Protein AF-A0A519KSA3-F1 (afdb_monomer)

pLDDT: mean 71.69, std 16.78, range [47.62, 96.5]

Structure (mmCIF, N/CA/C/O backbone):
data_AF-A0A519KSA3-F1
#
_entry.id   AF-A0A519KSA3-F1
#
loop_
_atom_site.group_PDB
_atom_site.id
_atom_site.type_symbol
_atom_site.label_atom_id
_atom_site.label_alt_id
_atom_site.label_comp_id
_atom_site.label_asym_id
_atom_site.label_entity_id
_atom_site.label_seq_id
_atom_site.pdbx_PDB_ins_code
_atom_site.Cartn_x
_atom_site.Cartn_y
_atom_site.Cartn_z
_atom_site.occupancy
_atom_site.B_iso_or_equiv
_atom_site.auth_seq_id
_atom_site.auth_comp_id
_atom_site.auth_asym_id
_atom_site.auth_atom_id
_atom_site.pdbx_PDB_model_num
ATOM 1 N N . PRO A 1 1 ? -57.564 -18.007 -56.667 1.00 47.62 1 PRO A N 1
ATOM 2 C CA . PRO A 1 1 ? -56.120 -18.111 -56.367 1.00 47.62 1 PRO A CA 1
ATOM 3 C C . PRO A 1 1 ? -55.705 -16.952 -55.454 1.00 47.62 1 PRO A C 1
ATOM 5 O O . PRO A 1 1 ? -55.295 -15.899 -55.922 1.00 47.62 1 PRO A O 1
ATOM 8 N N . GLU A 1 2 ? -55.881 -17.164 -54.154 1.00 47.91 2 GLU A N 1
ATOM 9 C CA . GLU A 1 2 ? -55.285 -16.372 -53.075 1.00 47.91 2 GLU A CA 1
ATOM 10 C C . GLU A 1 2 ? -54.470 -17.361 -52.228 1.00 47.91 2 GLU A C 1
ATOM 12 O O . GLU A 1 2 ? -54.982 -18.448 -51.935 1.00 47.91 2 GLU A O 1
ATOM 17 N N . PRO A 1 3 ? -53.195 -17.073 -51.922 1.00 53.62 3 PRO A N 1
ATOM 18 C CA . PRO A 1 3 ? -52.341 -17.996 -51.190 1.00 53.62 3 PRO A CA 1
ATOM 19 C C . PRO A 1 3 ? -52.666 -17.978 -49.689 1.00 53.62 3 PRO A C 1
ATOM 21 O O . PRO A 1 3 ? -52.901 -16.926 -49.098 1.00 53.62 3 PRO A O 1
ATOM 24 N N . ALA A 1 4 ? -52.678 -19.170 -49.090 1.00 57.16 4 ALA A N 1
ATOM 25 C CA . ALA A 1 4 ? -52.888 -19.409 -47.665 1.00 57.16 4 ALA A CA 1
ATOM 26 C C . ALA A 1 4 ? -51.813 -18.724 -46.790 1.00 57.16 4 ALA A C 1
ATOM 28 O O 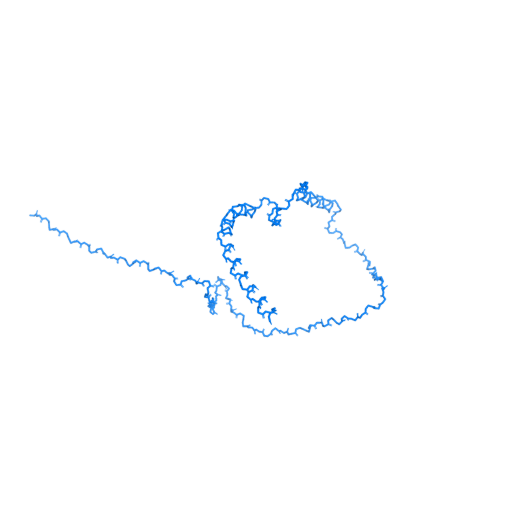. ALA A 1 4 ? -50.672 -18.580 -47.239 1.00 57.16 4 ALA A O 1
ATOM 29 N N . PRO A 1 5 ? -52.131 -18.342 -45.538 1.00 57.38 5 PRO A N 1
ATOM 30 C CA . PRO A 1 5 ? -51.140 -17.798 -44.618 1.00 57.38 5 PRO A CA 1
ATOM 31 C C . PRO A 1 5 ? -50.123 -18.883 -44.230 1.00 57.38 5 PRO A C 1
ATOM 33 O O . PRO A 1 5 ? -50.490 -20.012 -43.901 1.00 57.38 5 PRO A O 1
ATOM 36 N N . ALA A 1 6 ? -48.841 -18.528 -44.309 1.00 58.75 6 ALA A N 1
ATOM 37 C CA . ALA A 1 6 ? -47.710 -19.381 -43.962 1.00 58.75 6 ALA A CA 1
ATOM 38 C C . ALA A 1 6 ? -47.737 -19.791 -42.473 1.00 58.75 6 ALA A C 1
ATOM 40 O O . ALA A 1 6 ? -48.205 -19.011 -41.638 1.00 58.75 6 ALA A O 1
ATOM 41 N N . PRO A 1 7 ? -47.223 -20.983 -42.116 1.00 55.22 7 PRO A N 1
ATOM 42 C CA . PRO A 1 7 ? -47.104 -21.382 -40.726 1.00 55.22 7 PRO A CA 1
ATOM 43 C C . PRO A 1 7 ? -46.037 -20.515 -40.053 1.00 55.22 7 PRO A C 1
ATOM 45 O O . PRO A 1 7 ? -44.935 -20.341 -40.569 1.00 55.22 7 PRO A O 1
ATOM 48 N N . ILE A 1 8 ? -46.390 -19.966 -38.895 1.00 51.59 8 ILE A N 1
ATOM 49 C CA . ILE A 1 8 ? -45.458 -19.406 -37.916 1.00 51.59 8 ILE A CA 1
ATOM 50 C C . ILE A 1 8 ? -44.401 -20.474 -37.632 1.00 51.59 8 ILE A C 1
ATOM 52 O O . ILE A 1 8 ? -44.711 -21.537 -37.093 1.00 51.59 8 ILE A O 1
ATOM 56 N N . VAL A 1 9 ? -43.172 -20.202 -38.062 1.00 52.03 9 VAL A N 1
ATOM 57 C CA . VAL A 1 9 ? -41.990 -20.971 -37.688 1.00 52.03 9 VAL A CA 1
ATOM 58 C C . VAL A 1 9 ? -41.904 -20.881 -36.170 1.00 52.03 9 VAL A C 1
ATOM 60 O O . VAL A 1 9 ? -41.797 -19.787 -35.622 1.00 52.03 9 VAL A O 1
ATOM 63 N N . ALA A 1 10 ? -42.050 -22.019 -35.494 1.00 52.84 10 ALA A N 1
ATOM 64 C CA . ALA A 1 10 ? -41.703 -22.127 -34.091 1.00 52.84 10 ALA A CA 1
ATOM 65 C C . ALA A 1 10 ? -40.212 -21.803 -33.993 1.00 52.84 10 ALA A C 1
ATOM 67 O O . ALA A 1 10 ? -39.380 -22.555 -34.497 1.00 52.84 10 ALA A O 1
ATOM 68 N N . GLU A 1 11 ? -39.903 -20.636 -33.439 1.00 53.50 11 GLU A N 1
ATOM 69 C CA . GLU A 1 11 ? -38.548 -20.253 -33.088 1.00 53.50 11 GLU A CA 1
ATOM 70 C C . GLU A 1 11 ? -38.096 -21.218 -31.994 1.00 53.50 11 GLU A C 1
ATOM 72 O O . GLU A 1 11 ? -38.560 -21.177 -30.854 1.00 53.50 11 GLU A O 1
ATOM 77 N N . GLU A 1 12 ? -37.296 -22.192 -32.412 1.00 50.66 12 GLU A N 1
ATOM 78 C CA . GLU A 1 12 ? -36.599 -23.128 -31.552 1.00 50.66 12 GLU A CA 1
ATOM 79 C C . GLU A 1 12 ? -35.700 -22.293 -30.637 1.00 50.66 12 GLU A C 1
ATOM 81 O O . GLU A 1 12 ? -34.686 -21.746 -31.068 1.00 50.66 12 GLU A O 1
ATOM 86 N N . VAL A 1 13 ? -36.143 -22.108 -29.391 1.00 52.41 13 VAL A N 1
ATOM 87 C CA . VAL A 1 13 ? -35.356 -21.487 -28.327 1.00 52.41 13 VAL A CA 1
ATOM 88 C C . VAL A 1 13 ? -34.087 -22.320 -28.186 1.00 52.41 13 VAL A C 1
ATOM 90 O O . VAL A 1 13 ? -34.118 -23.428 -27.651 1.00 52.41 13 VAL A O 1
ATOM 93 N N . ALA A 1 14 ? -32.984 -21.805 -28.724 1.00 57.16 14 ALA A N 1
ATOM 94 C CA . ALA A 1 14 ? -31.658 -22.317 -28.435 1.00 57.16 14 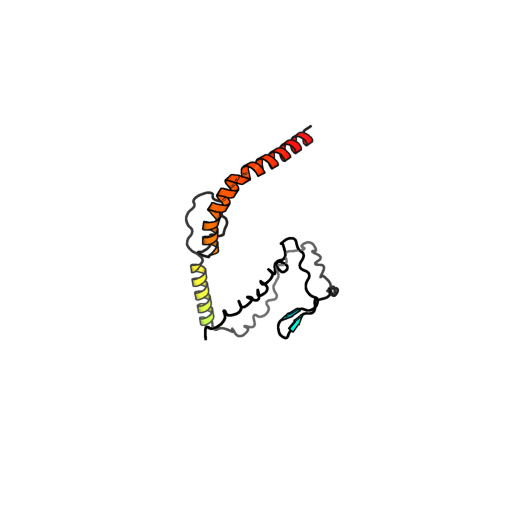ALA A CA 1
ATOM 95 C C . ALA A 1 14 ? -31.474 -22.308 -26.906 1.00 57.16 14 ALA A C 1
ATOM 97 O O . ALA A 1 14 ? -31.821 -21.300 -26.282 1.00 57.16 14 ALA A O 1
ATOM 98 N N . PRO A 1 15 ? -30.977 -23.392 -26.283 1.00 59.03 15 PRO A N 1
ATOM 99 C CA . PRO A 1 15 ? -30.694 -23.364 -24.858 1.00 59.03 15 PRO A CA 1
ATOM 100 C C . PRO A 1 15 ? -29.643 -22.281 -24.591 1.00 59.03 15 PRO A C 1
ATOM 102 O O . PRO A 1 15 ? -28.563 -22.277 -25.185 1.00 59.03 15 PRO A O 1
ATOM 105 N N . GLU A 1 16 ? -30.014 -21.335 -23.735 1.00 58.44 16 GLU A N 1
ATOM 106 C CA . GLU A 1 16 ? -29.134 -20.334 -23.140 1.00 58.44 16 GLU A CA 1
ATOM 107 C C . GLU A 1 16 ? -27.935 -21.059 -22.501 1.00 58.44 16 GLU A C 1
ATOM 109 O O . GLU A 1 16 ? -28.141 -22.090 -21.853 1.00 58.44 16 GLU A O 1
ATOM 114 N N . PRO A 1 17 ? -26.680 -20.622 -22.721 1.00 60.03 17 PRO A N 1
ATOM 115 C CA . PRO A 1 17 ? -25.549 -21.249 -22.055 1.00 60.03 17 PRO A CA 1
ATOM 116 C C . PRO A 1 17 ? -25.683 -21.013 -20.547 1.00 60.03 17 PRO A C 1
ATOM 118 O O . PRO A 1 17 ? -25.654 -19.870 -20.094 1.00 60.03 17 PRO A O 1
ATOM 121 N N . GLU A 1 18 ? -25.855 -22.097 -19.790 1.00 59.47 18 GLU A N 1
ATOM 122 C CA . GLU A 1 18 ? -25.813 -22.098 -18.325 1.00 59.47 18 GLU A CA 1
ATOM 123 C C . GLU A 1 18 ? -24.538 -21.373 -17.846 1.00 59.47 18 GLU A C 1
ATOM 125 O O . GLU A 1 18 ? -23.457 -21.606 -18.406 1.00 59.47 18 GLU A O 1
ATOM 130 N N . PRO A 1 19 ? -24.625 -20.483 -16.843 1.00 59.12 19 PRO A N 1
ATOM 131 C CA . PRO A 1 19 ? -23.444 -19.844 -16.289 1.00 59.12 19 PRO A CA 1
ATOM 132 C C . PRO A 1 19 ? -22.601 -20.903 -15.567 1.00 59.12 19 PRO A C 1
ATOM 134 O O . PRO A 1 19 ? -23.035 -21.513 -14.595 1.00 59.12 19 PRO A O 1
ATOM 137 N N . VAL A 1 20 ? -21.382 -21.127 -16.054 1.00 57.50 20 VAL A N 1
ATOM 138 C CA . VAL A 1 20 ? -20.347 -21.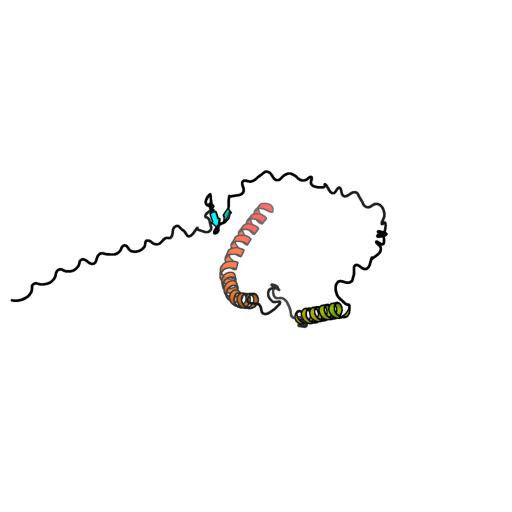923 -15.381 1.00 57.50 20 VAL A CA 1
ATOM 139 C C . VAL A 1 20 ? -19.824 -21.155 -14.158 1.00 57.50 20 VAL A C 1
ATOM 141 O O . VAL A 1 20 ? -18.754 -20.557 -14.204 1.00 57.50 20 VAL A O 1
ATOM 144 N N . GLU A 1 21 ? -20.609 -21.094 -13.079 1.00 59.28 21 GLU A N 1
ATOM 145 C CA . GLU A 1 21 ? -20.180 -20.486 -11.804 1.00 59.28 21 GLU A CA 1
ATOM 146 C C . GLU A 1 21 ? -19.400 -21.470 -10.912 1.00 59.28 21 GLU A C 1
ATOM 148 O O . GLU A 1 21 ? -18.722 -21.039 -9.984 1.00 59.28 21 GLU A O 1
ATOM 153 N N . ASP A 1 22 ? -19.419 -22.771 -11.226 1.00 61.91 22 ASP A N 1
ATOM 154 C CA . ASP A 1 22 ? -18.779 -23.818 -10.412 1.00 61.91 22 ASP A CA 1
ATOM 155 C C . ASP A 1 22 ? -17.235 -23.848 -10.506 1.00 61.91 22 ASP A C 1
ATOM 157 O O . ASP A 1 22 ? -16.584 -24.478 -9.675 1.00 61.91 22 ASP A O 1
ATOM 161 N N . ASP A 1 23 ? -16.628 -23.165 -11.486 1.00 66.00 23 ASP A N 1
ATOM 162 C CA . ASP A 1 23 ? -15.165 -23.155 -11.698 1.00 66.00 23 ASP A CA 1
ATOM 163 C C . ASP A 1 23 ? -14.430 -22.036 -10.930 1.00 66.00 23 ASP A C 1
ATOM 165 O O . ASP A 1 23 ? -13.198 -21.949 -10.963 1.00 66.00 23 ASP A O 1
ATOM 169 N N . VAL A 1 24 ? -15.155 -21.151 -10.239 1.00 81.06 24 VAL A N 1
ATOM 170 C CA . VAL A 1 24 ? -14.551 -20.073 -9.444 1.00 81.06 24 VAL A CA 1
ATOM 171 C C . VAL A 1 24 ? -14.535 -20.489 -7.981 1.00 81.06 24 VAL A C 1
ATOM 173 O O . VAL A 1 24 ? -15.525 -20.339 -7.273 1.00 81.06 24 VAL A O 1
ATOM 176 N N . LEU A 1 25 ? -13.386 -20.983 -7.520 1.00 78.88 25 LEU A N 1
ATOM 177 C CA . LEU A 1 25 ? -13.192 -21.310 -6.108 1.00 78.88 25 LEU A CA 1
ATOM 178 C C . LEU A 1 25 ? -13.356 -20.061 -5.235 1.00 78.88 25 LEU A C 1
ATOM 180 O O . LEU A 1 25 ? -12.709 -19.033 -5.476 1.00 78.88 25 LEU A O 1
ATOM 184 N N . GLU A 1 26 ? -14.180 -20.158 -4.189 1.00 83.25 26 GLU A N 1
ATOM 185 C CA . GLU A 1 26 ? -14.206 -19.136 -3.151 1.00 83.25 26 GLU A CA 1
ATOM 186 C C . GLU A 1 26 ? -12.873 -19.175 -2.388 1.00 83.25 26 GLU A C 1
ATOM 188 O O . GLU A 1 26 ? -12.239 -20.217 -2.247 1.00 83.25 26 GLU A O 1
ATOM 193 N N . LEU A 1 27 ? -12.411 -18.037 -1.859 1.00 81.94 27 LEU A N 1
ATOM 194 C CA . LEU A 1 27 ? -11.092 -17.934 -1.207 1.00 81.94 27 LEU A CA 1
ATOM 195 C C . LEU A 1 27 ? -10.918 -18.879 0.007 1.00 81.94 27 LEU A C 1
ATOM 197 O O . LEU A 1 27 ? -9.802 -19.075 0.487 1.00 81.94 27 LEU A O 1
ATOM 201 N N . THR A 1 28 ? -12.013 -19.436 0.527 1.00 85.88 28 THR A N 1
ATOM 202 C CA . THR A 1 28 ? -12.026 -20.432 1.607 1.00 85.88 28 THR A CA 1
ATOM 203 C C . THR A 1 28 ? -11.939 -21.878 1.132 1.00 85.88 28 THR A C 1
ATOM 205 O O . THR A 1 28 ? -11.707 -22.758 1.962 1.00 85.88 28 THR A O 1
ATOM 208 N N . ASP A 1 29 ? -12.108 -22.133 -0.161 1.00 87.12 29 ASP A N 1
ATOM 209 C CA . ASP A 1 29 ? -12.106 -23.479 -0.713 1.00 87.12 29 ASP A CA 1
ATOM 210 C C . ASP A 1 29 ? -10.676 -23.979 -0.917 1.00 87.12 29 ASP A C 1
ATOM 212 O O . ASP A 1 29 ? -9.794 -23.294 -1.441 1.00 87.12 29 ASP A O 1
ATOM 216 N N . THR A 1 30 ? -10.424 -25.208 -0.474 1.00 82.06 30 THR A N 1
ATOM 217 C CA . THR A 1 30 ? -9.139 -25.875 -0.677 1.00 82.06 30 THR A CA 1
ATOM 218 C C . THR A 1 30 ? -9.064 -26.427 -2.093 1.00 82.06 30 THR A C 1
ATOM 220 O O . THR A 1 30 ? -9.886 -27.259 -2.470 1.00 82.06 30 THR A O 1
ATOM 223 N N . TYR A 1 31 ? -8.056 -26.003 -2.856 1.00 83.25 31 TYR A N 1
ATOM 224 C CA . TYR A 1 31 ? -7.783 -26.545 -4.187 1.00 83.25 31 TYR A CA 1
ATOM 225 C C . TYR A 1 31 ? -7.384 -28.026 -4.101 1.00 83.25 31 TYR A C 1
ATOM 227 O O . TYR A 1 31 ? -6.373 -28.357 -3.479 1.00 83.25 31 TYR A O 1
ATOM 235 N N . GLU A 1 32 ? -8.158 -28.899 -4.746 1.00 80.56 32 GLU A N 1
ATOM 236 C CA . GLU A 1 32 ? -7.815 -30.308 -4.951 1.00 80.56 32 GLU A CA 1
ATOM 237 C C . GLU A 1 32 ? -7.235 -30.461 -6.361 1.00 80.56 32 GLU A C 1
ATOM 239 O O . GLU A 1 32 ? -7.929 -30.241 -7.355 1.00 80.56 32 GLU A O 1
ATOM 244 N N . ALA A 1 33 ? -5.949 -30.805 -6.454 1.00 79.12 33 ALA A N 1
ATOM 245 C CA . ALA A 1 33 ? -5.298 -30.981 -7.746 1.00 79.12 33 ALA A CA 1
ATOM 246 C C . ALA A 1 33 ? -5.776 -32.287 -8.412 1.00 79.12 33 ALA A C 1
ATOM 248 O O . ALA A 1 33 ? -5.836 -33.328 -7.749 1.00 79.12 33 ALA A O 1
ATOM 249 N N . PRO A 1 34 ? -6.087 -32.287 -9.719 1.00 71.38 34 PRO A N 1
ATOM 250 C CA . PRO A 1 34 ? -6.437 -33.513 -10.423 1.00 71.38 34 PRO A CA 1
ATOM 251 C C . PRO A 1 34 ? -5.238 -34.475 -10.469 1.00 71.38 34 PRO A C 1
ATOM 253 O O . PRO A 1 34 ? -4.088 -34.069 -10.605 1.00 71.38 34 PRO A O 1
ATOM 256 N N . ALA A 1 35 ? -5.512 -35.781 -10.379 1.00 69.00 35 ALA A N 1
ATOM 257 C CA . ALA A 1 35 ? -4.491 -36.828 -10.226 1.00 69.00 35 ALA A CA 1
ATOM 258 C C . ALA A 1 35 ? -3.485 -36.951 -11.393 1.00 69.00 35 ALA A C 1
ATOM 260 O O . ALA A 1 35 ? -2.472 -37.633 -11.252 1.00 69.00 35 ALA A O 1
ATOM 261 N N . ALA A 1 36 ? -3.766 -36.324 -12.535 1.00 68.25 36 ALA A N 1
ATOM 262 C CA . ALA A 1 36 ? -2.859 -36.238 -13.669 1.00 68.25 36 ALA A CA 1
ATOM 263 C C . ALA A 1 36 ? -3.063 -34.888 -14.365 1.00 68.25 36 ALA A C 1
ATOM 265 O O . ALA A 1 36 ? -4.129 -34.631 -14.931 1.00 68.25 36 ALA A O 1
ATOM 266 N N . GLU A 1 37 ? -2.042 -34.035 -14.322 1.00 71.62 37 GLU A N 1
ATOM 267 C CA . GLU A 1 37 ? -1.994 -32.786 -15.077 1.00 71.62 37 GLU A CA 1
ATOM 268 C C . GLU A 1 37 ? -0.984 -32.944 -16.213 1.00 71.62 37 GLU A C 1
ATOM 270 O O . GLU A 1 37 ? 0.202 -33.190 -15.992 1.00 71.62 37 GLU A O 1
ATOM 275 N N . SER A 1 38 ? -1.456 -32.803 -17.453 1.00 75.38 38 SER A N 1
ATOM 276 C CA . SER A 1 38 ? -0.583 -32.791 -18.623 1.00 75.38 38 SER A CA 1
ATOM 277 C C . SER A 1 38 ? -0.366 -31.355 -19.081 1.00 75.38 38 SER A C 1
ATOM 279 O O . SER A 1 38 ? -1.299 -30.663 -19.493 1.00 75.38 38 SER A O 1
ATOM 281 N N . ILE A 1 39 ? 0.885 -30.906 -19.022 1.00 79.62 39 ILE A N 1
ATOM 282 C CA . ILE A 1 39 ? 1.305 -29.619 -19.575 1.00 79.62 39 ILE A CA 1
ATOM 283 C C . ILE A 1 39 ? 1.928 -29.906 -20.943 1.00 79.62 39 ILE A C 1
ATOM 285 O O . ILE A 1 39 ? 3.127 -30.158 -21.076 1.00 79.62 39 ILE A O 1
ATOM 289 N N . GLY A 1 40 ? 1.097 -29.893 -21.986 1.00 81.38 40 GLY A N 1
ATOM 290 C CA . GLY A 1 40 ? 1.528 -30.176 -23.357 1.00 81.38 40 GLY A CA 1
ATOM 291 C C . GLY A 1 40 ? 1.864 -31.654 -23.574 1.00 81.38 40 GLY A C 1
ATOM 292 O O . GLY A 1 40 ? 0.965 -32.482 -23.603 1.00 81.38 40 GLY A O 1
ATOM 293 N N . ASP A 1 41 ? 3.146 -31.970 -23.771 1.00 77.81 41 ASP A N 1
ATOM 294 C CA . ASP A 1 41 ? 3.660 -33.350 -23.925 1.00 77.81 41 ASP A CA 1
ATOM 295 C C . ASP A 1 41 ? 4.289 -33.883 -22.620 1.00 77.81 41 ASP A C 1
ATOM 297 O O . ASP A 1 41 ? 4.854 -34.973 -22.578 1.00 77.81 41 ASP A O 1
ATOM 301 N N . LEU A 1 42 ? 4.238 -33.094 -21.541 1.00 67.44 42 LEU A N 1
ATOM 302 C CA . LEU A 1 42 ? 4.820 -33.451 -20.254 1.00 67.44 42 LEU A CA 1
ATOM 303 C C . LEU A 1 42 ? 3.728 -33.944 -19.304 1.00 67.44 42 LEU A C 1
ATOM 305 O O . LEU A 1 42 ? 2.813 -33.195 -18.962 1.00 67.44 42 LEU A O 1
ATOM 309 N N . ASP A 1 43 ? 3.851 -35.197 -18.877 1.00 79.56 43 ASP A N 1
ATOM 310 C CA . ASP A 1 43 ? 2.997 -35.798 -17.854 1.00 79.56 43 ASP A CA 1
ATOM 311 C C . ASP A 1 43 ? 3.560 -35.459 -16.464 1.00 79.56 43 ASP A C 1
ATOM 313 O O . ASP A 1 43 ? 4.676 -35.868 -16.120 1.00 79.56 43 ASP A O 1
ATOM 317 N N . VAL A 1 44 ? 2.837 -34.645 -15.688 1.00 78.19 44 VAL A N 1
ATOM 318 C CA . VAL A 1 44 ? 3.234 -34.251 -14.331 1.00 78.19 44 VAL A CA 1
ATOM 319 C C . VAL A 1 44 ? 2.510 -35.157 -13.341 1.00 78.19 44 VAL A C 1
ATOM 321 O O . VAL A 1 44 ? 1.343 -34.948 -13.016 1.00 78.19 44 VAL A O 1
ATOM 324 N N . SER A 1 45 ? 3.221 -36.170 -12.842 1.00 72.94 45 SER A N 1
ATOM 325 C CA . SER A 1 45 ? 2.736 -36.985 -11.726 1.00 72.94 45 SER A CA 1
ATOM 326 C C . SER A 1 45 ? 2.913 -36.212 -10.416 1.00 72.94 45 SER A C 1
ATOM 328 O O . SER A 1 45 ? 4.012 -35.694 -10.176 1.00 72.94 45 SER A O 1
ATOM 330 N N . PRO A 1 46 ? 1.898 -36.163 -9.533 1.00 69.62 46 PRO A N 1
ATOM 331 C CA . PRO A 1 46 ? 2.064 -35.602 -8.201 1.00 69.62 46 PRO A CA 1
ATOM 332 C C . PRO A 1 46 ? 3.189 -36.355 -7.485 1.00 69.62 46 PRO A C 1
ATOM 334 O O . PRO A 1 46 ? 3.202 -37.587 -7.442 1.00 69.62 46 PRO A O 1
ATOM 337 N N . ALA A 1 47 ? 4.174 -35.611 -6.982 1.00 64.25 47 ALA A N 1
ATOM 338 C CA . ALA A 1 47 ? 5.257 -36.181 -6.199 1.00 64.25 47 ALA A CA 1
ATOM 339 C C . ALA A 1 47 ? 4.669 -36.711 -4.887 1.00 64.25 47 ALA A C 1
ATOM 341 O O . ALA A 1 47 ? 4.327 -35.936 -3.993 1.00 64.25 47 ALA A O 1
ATOM 342 N N . GLU A 1 48 ? 4.534 -38.032 -4.778 1.00 62.66 48 GLU A N 1
ATOM 343 C CA . GLU A 1 48 ? 4.317 -38.684 -3.491 1.00 62.66 48 GLU A CA 1
ATOM 344 C C . GLU A 1 48 ? 5.458 -38.244 -2.556 1.00 62.66 48 GLU A C 1
ATOM 346 O O . GLU A 1 48 ? 6.601 -38.146 -3.020 1.00 62.66 48 GLU A O 1
ATOM 351 N N . PRO A 1 49 ? 5.195 -37.894 -1.281 1.00 63.09 49 PRO A N 1
ATOM 352 C CA . PRO A 1 49 ? 6.243 -37.479 -0.359 1.00 63.09 49 PRO A CA 1
ATOM 353 C C . PRO A 1 49 ? 7.152 -38.673 -0.050 1.00 63.09 49 PRO A C 1
ATOM 355 O O . PRO A 1 49 ? 7.010 -39.356 0.963 1.00 63.09 49 PRO A O 1
ATOM 358 N N . GLU A 1 50 ? 8.105 -38.918 -0.944 1.00 60.94 50 GLU A N 1
ATOM 359 C CA . GLU A 1 50 ? 9.265 -39.759 -0.715 1.00 60.94 50 GLU A CA 1
ATOM 360 C C . GLU A 1 50 ? 9.948 -39.240 0.559 1.00 60.94 50 GLU A C 1
ATOM 362 O O . GLU A 1 50 ? 10.230 -38.037 0.662 1.00 60.94 50 GLU A O 1
ATOM 367 N N . PRO A 1 51 ? 10.200 -40.095 1.566 1.00 65.19 51 PRO A N 1
ATOM 368 C CA . PRO A 1 51 ? 10.946 -39.677 2.737 1.00 65.19 51 PRO A CA 1
ATOM 369 C C . PRO A 1 51 ? 12.314 -39.190 2.262 1.00 65.19 51 PRO A C 1
ATOM 371 O O . PRO A 1 51 ? 13.128 -39.982 1.786 1.00 65.19 51 PRO A O 1
ATOM 374 N N . PHE A 1 52 ? 12.554 -37.880 2.370 1.00 57.75 52 PHE A N 1
ATOM 375 C CA . PHE A 1 52 ? 13.841 -37.284 2.034 1.00 57.75 52 PHE A CA 1
ATOM 376 C C . PHE A 1 52 ? 14.951 -38.121 2.684 1.00 57.75 52 PHE A C 1
ATOM 378 O O . PHE A 1 52 ? 14.911 -38.322 3.905 1.00 57.75 52 PHE A O 1
ATOM 385 N N . PRO A 1 53 ? 15.939 -38.623 1.921 1.00 64.06 53 PRO A N 1
ATOM 386 C CA . PRO A 1 53 ? 17.077 -39.283 2.527 1.00 64.06 53 PRO A CA 1
ATOM 387 C C . PRO A 1 53 ? 17.737 -38.265 3.455 1.00 64.06 53 PRO A C 1
ATOM 389 O O . PRO A 1 53 ? 18.200 -37.215 3.009 1.00 64.06 53 PRO A O 1
ATOM 392 N N . ALA A 1 54 ? 17.729 -38.559 4.756 1.00 60.50 54 ALA A N 1
ATOM 393 C CA . ALA A 1 54 ? 18.401 -37.755 5.761 1.00 60.50 54 ALA A CA 1
ATOM 394 C C . ALA A 1 54 ? 19.906 -37.788 5.469 1.00 60.50 54 ALA A C 1
ATOM 396 O O . ALA A 1 54 ? 20.636 -38.659 5.944 1.00 60.50 54 ALA A O 1
ATOM 397 N N . ALA A 1 55 ? 20.376 -36.850 4.647 1.00 64.31 55 ALA A N 1
ATOM 398 C CA . ALA A 1 55 ? 21.780 -36.495 4.624 1.00 64.31 55 ALA A CA 1
ATOM 399 C C . ALA A 1 55 ? 22.165 -36.126 6.067 1.00 64.31 55 ALA A C 1
ATOM 401 O O . ALA A 1 55 ? 21.386 -35.432 6.731 1.00 64.31 55 ALA A O 1
ATOM 402 N N . PRO A 1 56 ? 23.307 -36.604 6.592 1.00 61.38 56 PRO A N 1
ATOM 403 C CA . PRO A 1 56 ? 23.704 -36.269 7.947 1.00 61.38 56 PRO A CA 1
ATOM 404 C C . PRO A 1 56 ? 23.826 -34.749 8.043 1.00 61.38 56 PRO A C 1
ATOM 406 O O . PRO A 1 56 ? 24.684 -34.137 7.407 1.00 61.38 56 PRO A O 1
ATOM 409 N N . VAL A 1 57 ? 22.930 -34.142 8.818 1.00 61.59 57 VAL A N 1
ATOM 410 C CA . VAL A 1 57 ? 23.072 -32.764 9.269 1.00 61.59 57 VAL A CA 1
ATOM 411 C C . VAL A 1 57 ? 24.399 -32.687 10.013 1.00 61.59 57 VAL A C 1
ATOM 413 O O . VAL A 1 57 ? 24.562 -33.290 11.071 1.00 61.59 57 VAL A O 1
ATOM 416 N N . SER A 1 58 ? 25.379 -32.006 9.419 1.00 60.97 58 SER A N 1
ATOM 417 C CA . SER A 1 58 ? 26.630 -31.680 10.096 1.00 60.97 58 SER A CA 1
ATOM 418 C C . SER A 1 58 ? 26.291 -30.841 11.322 1.00 60.97 58 SER A C 1
ATOM 420 O O . SER A 1 58 ? 26.005 -29.648 11.219 1.00 60.97 58 SER A O 1
ATOM 422 N N . GLU A 1 59 ? 26.285 -31.486 12.482 1.00 55.31 59 GLU A N 1
ATOM 423 C CA . GLU A 1 59 ? 26.135 -30.847 13.776 1.00 55.31 59 GLU A CA 1
ATOM 424 C C . GLU A 1 59 ? 27.373 -29.977 14.015 1.00 55.31 59 GLU A C 1
ATOM 426 O O . GLU A 1 59 ? 28.447 -30.446 14.392 1.00 55.31 59 GLU A O 1
ATOM 431 N N . SER A 1 60 ? 27.243 -28.688 13.703 1.00 57.34 60 SER A N 1
ATOM 432 C CA . SER A 1 60 ? 28.256 -27.684 14.003 1.00 57.34 60 SER A CA 1
ATOM 433 C C . SER A 1 60 ? 28.314 -27.480 15.516 1.00 57.34 60 SER A C 1
ATOM 435 O O . SER A 1 60 ? 27.655 -26.598 16.066 1.00 57.34 60 SER A O 1
ATOM 437 N N . VAL A 1 61 ? 29.121 -28.293 16.195 1.00 52.22 61 VAL A N 1
ATOM 438 C CA . VAL A 1 61 ? 29.475 -28.092 17.602 1.00 52.22 61 VAL A CA 1
ATOM 439 C C . VAL A 1 61 ? 30.368 -26.856 17.699 1.00 52.22 61 VAL A C 1
ATOM 441 O O . VAL A 1 61 ? 31.559 -26.892 17.394 1.00 52.22 61 VAL A O 1
ATOM 444 N N . PHE A 1 62 ? 29.782 -25.739 18.123 1.00 55.22 62 PHE A N 1
ATOM 445 C CA . PHE A 1 62 ? 30.521 -24.526 18.451 1.00 55.22 62 PHE A CA 1
ATOM 446 C C . PHE A 1 62 ? 31.253 -24.728 19.788 1.00 55.22 62 PHE A C 1
ATOM 448 O O . PHE A 1 62 ? 30.652 -24.638 20.859 1.00 55.22 62 PHE A O 1
ATOM 455 N N . ALA A 1 63 ? 32.549 -25.037 19.729 1.00 58.34 63 ALA A N 1
ATOM 456 C CA . ALA A 1 63 ? 33.435 -25.055 20.892 1.00 58.34 63 ALA A CA 1
ATOM 457 C C . ALA A 1 63 ? 33.988 -23.636 21.173 1.00 58.34 63 ALA A C 1
ATOM 459 O O . ALA A 1 63 ? 34.226 -22.881 20.228 1.00 58.34 63 ALA A O 1
ATOM 460 N N . PRO A 1 64 ? 34.179 -23.241 22.448 1.00 52.66 64 PRO A N 1
ATOM 461 C CA . PRO A 1 64 ? 34.527 -21.870 22.824 1.00 52.66 64 PRO A CA 1
ATOM 462 C C . PRO A 1 64 ? 35.925 -21.452 22.343 1.00 52.66 64 PRO A C 1
ATOM 464 O O . PRO A 1 64 ? 36.863 -22.246 22.333 1.00 52.66 64 PRO A O 1
ATOM 467 N N . ILE A 1 65 ? 36.029 -20.171 21.973 1.00 57.31 65 ILE A N 1
ATOM 468 C CA . ILE A 1 65 ? 37.178 -19.506 21.347 1.00 57.31 65 ILE A CA 1
ATOM 469 C C . ILE A 1 65 ? 38.455 -19.681 22.186 1.00 57.31 65 ILE A C 1
ATOM 471 O O . ILE A 1 65 ? 38.624 -19.030 23.217 1.00 57.31 65 ILE A O 1
ATOM 475 N N . ALA A 1 66 ? 39.365 -20.536 21.722 1.00 50.06 66 ALA A N 1
ATOM 476 C CA . ALA A 1 66 ? 40.748 -20.586 22.176 1.00 50.06 66 ALA A CA 1
ATOM 477 C C . ALA A 1 66 ? 41.612 -19.841 21.153 1.00 50.06 66 ALA A C 1
ATOM 479 O O . ALA A 1 66 ? 41.646 -20.235 19.995 1.00 50.06 66 ALA A O 1
ATOM 480 N N . GLU A 1 67 ? 42.249 -18.767 21.627 1.00 48.94 67 GLU A N 1
ATOM 481 C CA . GLU A 1 67 ? 43.299 -17.963 20.989 1.00 48.94 67 GLU A CA 1
ATOM 482 C C . GLU A 1 67 ? 43.025 -17.448 19.569 1.00 48.94 67 GLU A C 1
ATOM 484 O O . GLU A 1 67 ? 42.808 -18.176 18.607 1.00 48.94 67 GLU A O 1
ATOM 489 N N . ILE A 1 68 ? 43.106 -16.125 19.433 1.00 52.72 68 ILE A N 1
ATOM 490 C CA . ILE A 1 68 ? 43.105 -15.412 18.160 1.00 52.72 68 ILE A CA 1
ATOM 491 C C . ILE A 1 68 ? 44.389 -15.804 17.414 1.00 52.72 68 ILE A C 1
ATOM 493 O O . ILE A 1 68 ? 45.382 -15.082 17.422 1.00 52.72 68 ILE A O 1
ATOM 497 N N . HIS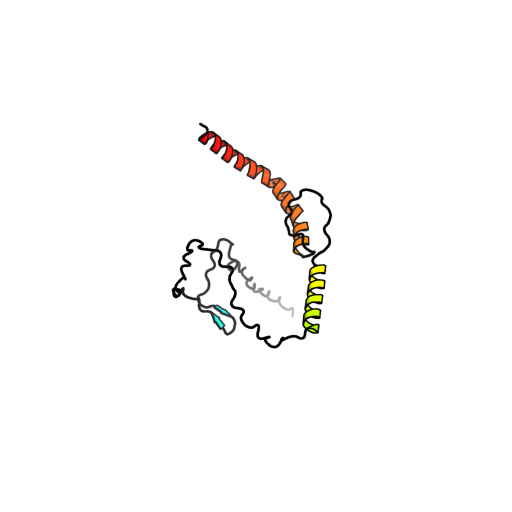 A 1 69 ? 44.381 -16.966 16.770 1.00 47.88 69 HIS A N 1
ATOM 498 C CA . HIS A 1 69 ? 45.206 -17.199 15.607 1.00 47.88 69 HIS A CA 1
ATOM 499 C C . HIS A 1 69 ? 44.622 -16.302 14.524 1.00 47.88 69 HIS A C 1
ATOM 501 O O . HIS A 1 69 ? 43.561 -16.585 13.966 1.00 47.88 69 HIS A O 1
ATOM 507 N N . THR A 1 70 ? 45.305 -15.190 14.240 1.00 50.06 70 THR A N 1
ATOM 508 C CA . THR A 1 70 ? 45.253 -14.594 12.905 1.00 50.06 70 THR A CA 1
ATOM 509 C C . THR A 1 70 ? 45.298 -15.765 11.931 1.00 50.06 70 THR A C 1
ATOM 511 O O . THR A 1 70 ? 46.241 -16.557 12.035 1.00 50.06 70 THR A O 1
ATOM 514 N N . PRO A 1 71 ? 44.299 -15.961 11.055 1.00 48.12 71 PRO A N 1
ATOM 515 C CA . PRO A 1 71 ? 44.450 -16.955 10.021 1.00 48.12 71 PRO A CA 1
ATOM 516 C C . PRO A 1 71 ? 45.644 -16.471 9.208 1.00 48.12 71 PRO A C 1
ATOM 518 O O . PRO A 1 71 ? 45.558 -15.504 8.453 1.00 48.12 71 PRO A O 1
ATOM 521 N N . GLU A 1 72 ? 46.797 -17.101 9.409 1.00 52.94 72 GLU A N 1
ATOM 522 C CA . GLU A 1 72 ? 47.807 -17.166 8.378 1.00 52.94 72 GLU A CA 1
ATOM 523 C C . GLU A 1 72 ? 47.117 -17.956 7.276 1.00 52.94 72 GLU A C 1
ATOM 525 O O . GLU A 1 72 ? 47.114 -19.186 7.256 1.00 52.94 72 GLU A O 1
ATOM 530 N N . HIS A 1 73 ? 46.369 -17.226 6.442 1.00 57.56 73 HIS A N 1
ATOM 531 C CA . HIS A 1 73 ? 45.869 -17.747 5.194 1.00 57.56 73 HIS A CA 1
ATOM 532 C C . HIS A 1 73 ? 47.088 -18.402 4.551 1.00 57.56 73 HIS A C 1
ATOM 534 O O . HIS A 1 73 ? 48.099 -17.709 4.381 1.00 57.56 73 HIS A O 1
ATOM 540 N N . PRO A 1 74 ? 47.059 -19.704 4.218 1.00 49.44 74 PRO A N 1
ATOM 541 C CA . PRO A 1 74 ? 48.065 -20.212 3.317 1.00 49.44 74 PRO A CA 1
ATOM 542 C C . PRO A 1 74 ? 47.961 -19.311 2.092 1.00 49.44 74 PRO A C 1
ATOM 544 O O . PRO A 1 74 ? 46.903 -19.250 1.461 1.00 49.44 74 PRO A O 1
ATOM 547 N N . SER A 1 75 ? 49.018 -18.541 1.825 1.00 54.06 75 SER A N 1
ATOM 548 C CA . SER A 1 75 ? 49.198 -17.864 0.551 1.00 54.06 75 SER A CA 1
ATOM 549 C C . SER A 1 75 ? 49.214 -18.973 -0.486 1.00 54.06 75 SER A C 1
ATOM 551 O O . SER A 1 75 ? 50.263 -19.517 -0.828 1.00 54.06 75 SER A O 1
ATOM 553 N N . VAL A 1 76 ? 48.023 -19.364 -0.944 1.00 54.69 76 VAL A N 1
ATOM 554 C CA . VAL A 1 76 ? 47.869 -20.025 -2.222 1.00 54.69 76 VAL A CA 1
ATOM 555 C C . VAL A 1 76 ? 48.642 -19.134 -3.180 1.00 54.69 76 VAL A C 1
ATOM 557 O O . VAL A 1 76 ? 48.437 -17.914 -3.155 1.00 54.69 76 VAL A O 1
ATOM 560 N N . PRO A 1 77 ? 49.594 -19.672 -3.959 1.00 54.00 77 PRO A N 1
ATOM 561 C CA . PRO A 1 77 ? 50.141 -18.876 -5.029 1.00 54.00 77 PRO A CA 1
ATOM 562 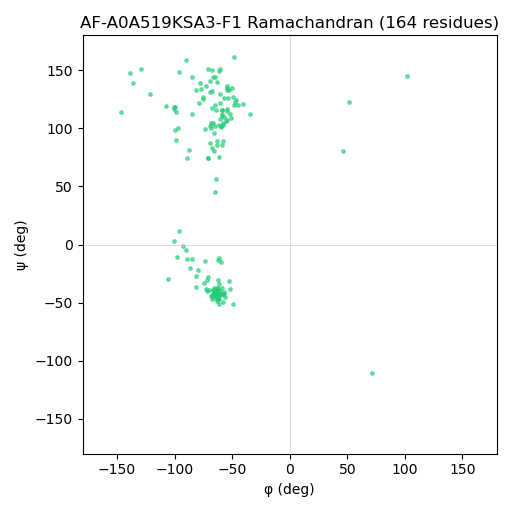C C . PRO A 1 77 ? 48.918 -18.444 -5.829 1.00 54.00 77 PRO A C 1
ATOM 564 O O . PRO A 1 77 ? 48.183 -19.294 -6.343 1.00 54.00 77 PRO A O 1
ATOM 567 N N . THR A 1 78 ? 48.662 -17.138 -5.883 1.00 54.97 78 THR A N 1
ATOM 568 C CA . THR A 1 78 ? 47.863 -16.520 -6.931 1.00 54.97 78 THR A CA 1
ATOM 569 C C . THR A 1 78 ? 48.631 -16.808 -8.210 1.00 54.97 78 THR A C 1
ATOM 571 O O . THR A 1 78 ? 49.371 -15.996 -8.752 1.00 54.97 78 THR A O 1
ATOM 574 N N . THR A 1 79 ? 48.533 -18.061 -8.651 1.00 53.69 79 THR A N 1
ATOM 575 C CA . THR A 1 79 ? 48.632 -18.411 -10.043 1.00 53.69 79 THR A CA 1
ATOM 576 C C . THR A 1 79 ? 47.639 -17.464 -10.671 1.00 53.69 79 THR A C 1
ATOM 578 O O . THR A 1 79 ? 46.445 -17.508 -10.376 1.00 53.69 79 THR A O 1
ATOM 581 N N . ASN A 1 80 ? 48.182 -16.483 -11.385 1.00 58.59 80 ASN A N 1
ATOM 582 C CA . ASN A 1 80 ? 47.408 -15.627 -12.249 1.00 58.59 80 ASN A CA 1
ATOM 5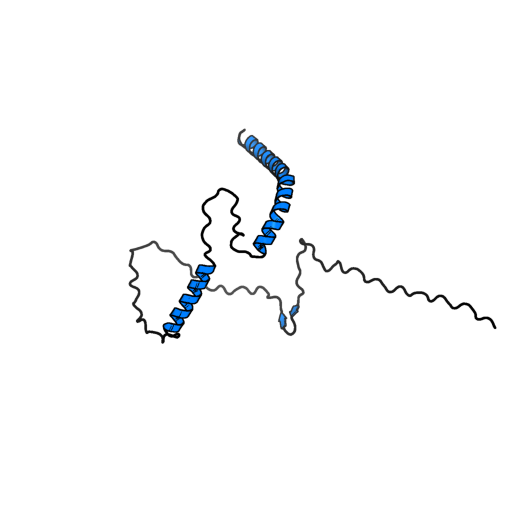83 C C . ASN A 1 80 ? 46.731 -16.586 -13.222 1.00 58.59 80 ASN A C 1
ATOM 585 O O . ASN A 1 80 ? 47.321 -16.968 -14.231 1.00 58.59 80 ASN A O 1
ATOM 589 N N . TYR A 1 81 ? 45.541 -17.063 -12.855 1.00 51.22 81 TYR A N 1
ATOM 590 C CA . TYR A 1 81 ? 44.597 -17.593 -13.811 1.00 51.22 81 TYR A CA 1
ATOM 591 C C . TYR A 1 81 ? 44.544 -16.528 -14.891 1.00 51.22 81 TYR A C 1
ATOM 593 O O . TYR A 1 81 ? 44.334 -15.354 -14.571 1.00 51.22 81 TYR A O 1
ATOM 601 N N . ASP A 1 82 ? 44.900 -16.939 -16.106 1.00 64.50 82 ASP A N 1
ATOM 602 C CA . ASP A 1 82 ? 44.915 -16.112 -17.303 1.00 64.50 82 ASP A CA 1
ATOM 603 C C . ASP A 1 82 ? 43.753 -15.126 -17.215 1.00 64.50 82 ASP A C 1
ATOM 605 O O . ASP A 1 82 ? 42.598 -15.544 -17.093 1.00 64.50 82 ASP A O 1
ATOM 609 N N . SER A 1 83 ? 44.076 -13.837 -17.075 1.00 73.50 83 SER A N 1
ATOM 610 C CA . SER A 1 83 ? 43.068 -12.814 -16.834 1.00 73.50 83 SER A CA 1
ATOM 611 C C . SER A 1 83 ? 42.090 -12.875 -17.997 1.00 73.50 83 SER A C 1
ATOM 613 O O . SER A 1 83 ? 42.406 -12.431 -19.097 1.00 73.50 83 SER A O 1
ATOM 615 N N . LEU A 1 84 ? 40.905 -13.440 -17.749 1.00 81.94 84 LEU A N 1
ATOM 616 C CA . LEU A 1 84 ? 39.918 -13.776 -18.784 1.00 81.94 84 LEU A CA 1
ATOM 617 C C . LEU A 1 84 ? 39.422 -12.542 -19.554 1.00 81.94 84 LEU A C 1
ATOM 619 O O . LEU A 1 84 ? 38.735 -12.654 -20.567 1.00 81.94 84 LEU A O 1
ATOM 623 N N . VAL A 1 85 ? 39.746 -11.356 -19.043 1.00 84.44 85 VAL A N 1
ATOM 624 C CA . VAL A 1 85 ? 39.434 -10.053 -19.605 1.00 84.44 85 VAL A CA 1
ATOM 625 C C . VAL A 1 85 ? 40.691 -9.185 -19.504 1.00 84.44 85 VAL A C 1
ATOM 627 O O . VAL A 1 85 ? 41.391 -9.208 -18.492 1.00 84.44 85 VAL A O 1
ATOM 630 N N . GLY A 1 86 ? 40.983 -8.403 -20.544 1.00 91.50 86 GLY A N 1
ATOM 631 C CA . GLY A 1 86 ? 42.085 -7.438 -20.505 1.00 91.50 86 GLY A CA 1
ATOM 632 C C . GLY A 1 86 ? 41.787 -6.252 -19.581 1.00 91.50 86 GLY A C 1
ATOM 633 O O . GLY A 1 86 ? 40.632 -5.837 -19.456 1.00 91.50 86 GLY A O 1
ATOM 634 N N . ASP A 1 87 ? 42.826 -5.646 -18.998 1.00 88.50 87 ASP A N 1
ATOM 635 C CA . ASP A 1 87 ? 42.709 -4.532 -18.038 1.00 88.50 87 ASP A CA 1
ATOM 636 C C . ASP A 1 87 ? 41.835 -3.376 -18.544 1.00 88.50 87 ASP A C 1
ATOM 638 O O . ASP A 1 87 ? 41.038 -2.803 -17.803 1.00 88.50 87 ASP A O 1
ATOM 642 N N . SER A 1 88 ? 41.929 -3.056 -19.837 1.00 90.44 88 SER A N 1
ATOM 643 C CA . SER A 1 88 ? 41.126 -1.998 -20.460 1.00 90.44 88 SER A CA 1
ATOM 644 C C . SER A 1 88 ? 39.626 -2.322 -20.479 1.00 90.44 88 SER A C 1
ATOM 646 O O . SER A 1 88 ? 38.802 -1.442 -20.218 1.00 90.44 88 SER A O 1
ATOM 648 N N . ALA A 1 89 ? 39.256 -3.576 -20.749 1.00 91.44 89 ALA A N 1
ATOM 649 C CA . ALA A 1 89 ? 37.860 -4.003 -20.759 1.00 91.44 89 ALA A CA 1
ATOM 650 C C . ALA A 1 89 ? 37.293 -4.081 -19.333 1.00 91.44 89 ALA A C 1
ATOM 652 O O . ALA A 1 89 ? 36.173 -3.626 -19.100 1.00 91.44 89 ALA A O 1
ATOM 653 N N . ALA A 1 90 ? 38.090 -4.545 -18.365 1.00 91.50 90 ALA A N 1
ATOM 654 C CA . ALA A 1 90 ? 37.722 -4.529 -16.950 1.00 91.50 90 ALA A CA 1
ATOM 655 C C . ALA A 1 90 ? 37.507 -3.095 -16.427 1.00 91.50 90 ALA A C 1
ATOM 657 O O . ALA A 1 90 ? 36.481 -2.809 -15.808 1.00 91.50 90 ALA A O 1
ATOM 658 N N . ALA A 1 91 ? 38.416 -2.166 -16.743 1.00 91.44 91 ALA A N 1
ATOM 659 C CA . ALA A 1 91 ? 38.287 -0.756 -16.371 1.00 91.44 91 ALA A CA 1
ATOM 660 C C . ALA A 1 91 ? 37.065 -0.085 -17.025 1.00 91.44 91 ALA A C 1
ATOM 662 O O . ALA A 1 91 ? 36.373 0.716 -16.391 1.00 91.44 91 ALA A O 1
ATOM 663 N N . SER A 1 92 ? 36.762 -0.442 -18.277 1.00 94.69 92 SER A N 1
ATOM 664 C CA . SER A 1 92 ? 35.586 0.067 -18.993 1.00 94.69 92 SER A CA 1
ATOM 665 C C . SER A 1 92 ? 34.282 -0.424 -18.361 1.00 94.69 92 SER A C 1
ATOM 667 O O . SER A 1 92 ? 33.375 0.375 -18.127 1.00 94.69 92 SER A O 1
ATOM 669 N N . ALA A 1 93 ? 34.203 -1.713 -18.017 1.00 93.44 93 ALA A N 1
ATOM 670 C CA . ALA A 1 93 ? 33.051 -2.288 -17.328 1.00 93.44 93 ALA A CA 1
ATOM 671 C C . ALA A 1 93 ? 32.852 -1.651 -15.943 1.00 93.44 93 ALA A C 1
ATOM 673 O O . ALA A 1 93 ? 31.753 -1.197 -15.627 1.00 93.44 93 ALA A O 1
ATOM 674 N N . ALA A 1 94 ? 33.924 -1.526 -15.154 1.00 92.69 94 ALA A N 1
ATOM 675 C CA . ALA A 1 94 ? 33.885 -0.859 -13.853 1.00 92.69 94 ALA A CA 1
ATOM 676 C C . ALA A 1 94 ? 33.388 0.595 -13.960 1.00 92.69 94 ALA A C 1
ATOM 678 O O . ALA A 1 94 ? 32.559 1.024 -13.160 1.00 92.69 94 ALA A O 1
ATOM 679 N N . SER A 1 95 ? 33.828 1.333 -14.984 1.00 93.69 95 SER A N 1
ATOM 680 C CA . SER A 1 95 ? 33.382 2.713 -15.230 1.00 93.69 95 SER A CA 1
ATOM 681 C C . SER A 1 95 ? 31.899 2.794 -15.609 1.00 93.69 95 SER A C 1
ATOM 683 O O . SER A 1 95 ? 31.194 3.687 -15.141 1.00 93.69 95 SER A O 1
ATOM 685 N N . ALA A 1 96 ? 31.398 1.851 -16.415 1.00 93.00 96 ALA A N 1
ATOM 686 C CA . ALA A 1 96 ? 29.983 1.779 -16.776 1.00 93.00 96 ALA A CA 1
ATOM 687 C C . ALA A 1 96 ? 29.095 1.470 -1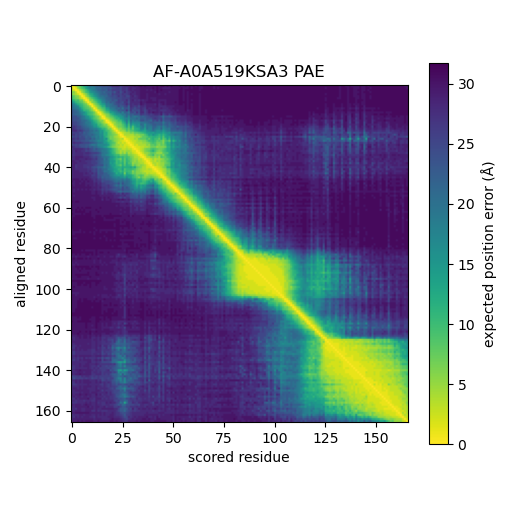5.557 1.00 93.00 96 ALA A C 1
ATOM 689 O O . ALA A 1 96 ? 28.070 2.124 -15.359 1.00 93.00 96 ALA A O 1
ATOM 690 N N . PHE A 1 97 ? 29.518 0.536 -14.698 1.00 91.31 97 PHE A N 1
ATOM 691 C CA . PHE A 1 97 ? 28.818 0.237 -13.447 1.00 91.31 97 PHE A CA 1
ATOM 692 C C . PHE A 1 97 ? 28.857 1.409 -12.466 1.00 91.31 97 PHE A C 1
ATOM 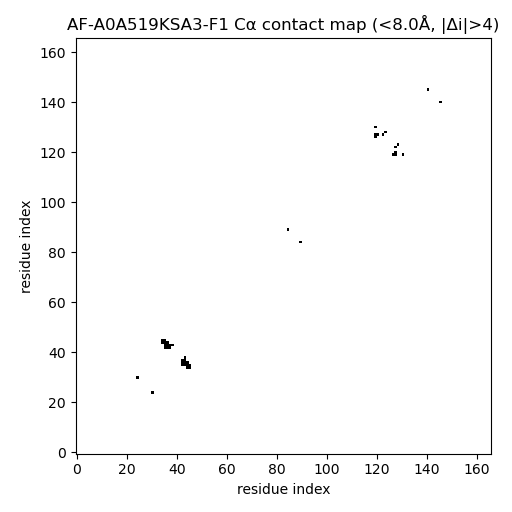694 O O . PHE A 1 97 ? 27.843 1.701 -11.838 1.00 91.31 97 PHE A O 1
ATOM 701 N N . ALA A 1 98 ? 29.980 2.125 -12.371 1.00 91.50 98 ALA A N 1
ATOM 702 C CA . ALA A 1 98 ? 30.080 3.331 -11.553 1.00 91.50 98 ALA A CA 1
ATOM 703 C C . ALA A 1 98 ? 29.142 4.444 -12.054 1.00 91.50 98 ALA A C 1
ATOM 705 O O . ALA A 1 98 ? 28.467 5.083 -11.250 1.00 91.50 98 ALA A O 1
ATOM 706 N N . GLY A 1 99 ? 29.040 4.639 -13.374 1.00 90.88 99 GLY A N 1
ATOM 707 C CA . GLY A 1 99 ? 28.093 5.583 -13.974 1.00 90.88 99 GLY A CA 1
ATOM 708 C C . GLY A 1 99 ? 26.629 5.213 -13.711 1.00 90.88 99 GLY A C 1
ATOM 709 O O . GLY A 1 99 ? 25.814 6.081 -13.401 1.00 90.88 99 GLY A O 1
ATOM 710 N N . LEU A 1 100 ? 26.302 3.919 -13.760 1.00 86.06 100 LEU A N 1
ATOM 711 C CA . LEU A 1 100 ? 24.970 3.414 -13.429 1.00 86.06 100 LEU A CA 1
ATOM 712 C C . LEU A 1 100 ? 24.652 3.585 -11.936 1.00 86.06 100 LEU A C 1
ATOM 714 O O . LEU A 1 100 ? 23.588 4.094 -11.592 1.00 86.06 100 LEU A O 1
ATOM 718 N N . ALA A 1 101 ? 25.573 3.220 -11.046 1.00 85.56 101 ALA A N 1
ATOM 719 C CA . ALA A 1 101 ? 25.405 3.395 -9.605 1.00 85.56 101 ALA A CA 1
ATOM 720 C C . ALA A 1 101 ? 25.196 4.874 -9.240 1.00 85.56 101 ALA A C 1
ATOM 722 O O . ALA A 1 101 ? 24.273 5.205 -8.497 1.00 85.56 101 ALA A O 1
ATOM 723 N N . ALA A 1 102 ? 25.972 5.774 -9.852 1.00 82.56 102 ALA A N 1
ATOM 724 C CA . ALA A 1 102 ? 25.799 7.214 -9.690 1.00 82.56 102 ALA A CA 1
ATOM 725 C C . ALA A 1 102 ? 24.431 7.712 -10.193 1.00 82.56 102 ALA A C 1
ATOM 727 O O . ALA A 1 102 ? 23.891 8.664 -9.638 1.00 82.56 102 ALA A O 1
ATOM 728 N N . SER A 1 103 ? 23.833 7.065 -11.201 1.00 79.12 103 SER A N 1
ATOM 729 C CA . SER A 1 103 ? 22.483 7.410 -11.669 1.00 79.12 103 SER A CA 1
ATOM 730 C C . SER A 1 103 ? 21.372 7.017 -10.684 1.00 79.12 103 SER A C 1
ATOM 732 O O . SER A 1 103 ? 20.346 7.695 -10.623 1.00 79.12 103 SER A O 1
ATOM 734 N N . PHE A 1 104 ? 21.589 5.973 -9.874 1.00 77.12 104 PHE A N 1
ATOM 735 C CA . PHE A 1 104 ? 20.681 5.584 -8.788 1.00 77.12 104 PHE A CA 1
ATOM 736 C C . PHE A 1 104 ? 20.855 6.446 -7.531 1.00 77.12 104 PHE A C 1
ATOM 738 O O . PHE A 1 104 ? 19.925 6.584 -6.738 1.00 77.12 104 PHE A O 1
ATOM 745 N N . GLN A 1 105 ? 22.015 7.081 -7.366 1.00 70.06 105 GLN A N 1
ATOM 746 C CA . GLN A 1 105 ? 22.294 8.028 -6.291 1.00 70.06 105 GLN A CA 1
ATOM 747 C C . GLN A 1 105 ? 21.909 9.456 -6.701 1.00 70.06 105 GLN A C 1
ATOM 749 O O . GLN A 1 105 ? 22.742 10.313 -6.986 1.00 70.06 105 GLN A O 1
ATOM 754 N N . LYS A 1 106 ? 20.601 9.736 -6.723 1.00 64.31 106 LYS A N 1
ATOM 755 C CA . LYS A 1 106 ? 20.107 11.119 -6.796 1.00 64.31 106 LYS A CA 1
ATOM 756 C C . LYS A 1 106 ? 20.409 11.845 -5.468 1.00 64.31 106 LYS A C 1
ATOM 758 O O . LYS A 1 106 ? 20.287 11.215 -4.418 1.00 64.31 106 LYS A O 1
ATOM 763 N N . PRO A 1 107 ? 20.811 13.136 -5.486 1.00 54.59 107 PRO A N 1
ATOM 764 C CA . PRO A 1 107 ? 21.264 13.833 -4.288 1.00 54.59 107 PRO A CA 1
ATOM 765 C C . PRO A 1 107 ? 20.161 13.955 -3.238 1.00 54.59 107 PRO A C 1
ATOM 767 O O . PRO A 1 107 ? 19.003 14.233 -3.550 1.00 54.59 107 PRO A O 1
ATOM 770 N N . GLU A 1 108 ? 20.587 13.763 -1.996 1.00 53.09 108 GLU A N 1
ATOM 771 C CA . GLU A 1 108 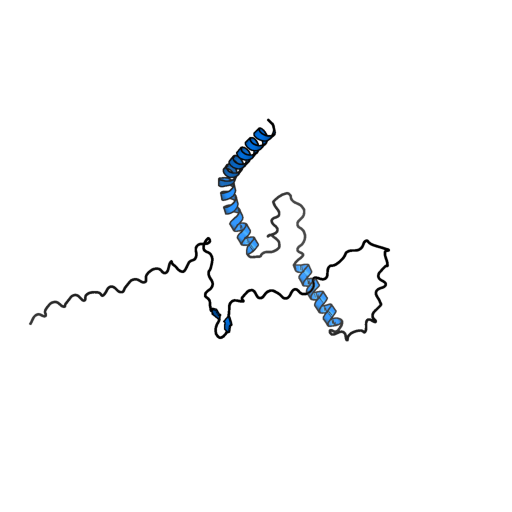? 19.843 13.937 -0.755 1.00 53.09 108 GLU A CA 1
ATOM 772 C C . GLU A 1 108 ? 19.040 15.252 -0.739 1.00 53.09 108 GLU A C 1
ATOM 774 O O . GLU A 1 108 ? 19.631 16.334 -0.835 1.00 53.09 108 GLU A O 1
ATOM 779 N N . PRO A 1 109 ? 17.701 15.209 -0.609 1.00 50.62 109 PRO A N 1
ATOM 780 C CA . PRO A 1 109 ? 16.958 16.372 -0.174 1.00 50.62 109 PRO A CA 1
ATOM 781 C C . PRO A 1 109 ? 17.174 16.543 1.335 1.00 50.62 109 PRO A C 1
ATOM 783 O O . PRO A 1 109 ? 16.979 15.625 2.127 1.00 50.62 109 PRO A O 1
ATOM 786 N N . ALA A 1 110 ? 17.604 17.747 1.701 1.00 50.53 110 ALA A N 1
ATOM 787 C CA . ALA A 1 110 ? 17.814 18.233 3.061 1.00 50.53 110 ALA A CA 1
ATOM 788 C C . ALA A 1 110 ? 16.614 17.958 4.008 1.00 50.53 110 ALA A C 1
ATOM 790 O O . ALA A 1 110 ? 15.489 17.744 3.549 1.00 50.53 110 ALA A O 1
ATOM 791 N N . PRO A 1 111 ? 16.817 17.996 5.341 1.00 62.22 111 PRO A N 1
ATOM 792 C CA . PRO A 1 111 ? 15.917 17.370 6.298 1.00 62.22 111 PRO A CA 1
ATOM 793 C C . PRO A 1 111 ? 14.628 18.179 6.469 1.00 62.22 111 PRO A C 1
ATOM 795 O O . PRO A 1 111 ? 14.661 19.351 6.849 1.00 62.22 111 PRO A O 1
ATOM 798 N N . ALA A 1 112 ? 13.480 17.533 6.265 1.00 48.72 112 ALA A N 1
ATOM 799 C CA . ALA A 1 112 ? 12.182 18.021 6.721 1.00 48.72 112 ALA A CA 1
ATOM 800 C C . ALA A 1 112 ? 11.343 16.858 7.293 1.00 48.72 112 ALA A C 1
ATOM 802 O O . ALA A 1 112 ? 11.530 15.711 6.893 1.00 48.72 112 ALA A O 1
ATOM 803 N N . PRO A 1 113 ? 10.495 17.122 8.303 1.00 52.75 113 PRO A N 1
ATOM 804 C CA . PRO A 1 113 ? 10.269 16.191 9.401 1.00 52.75 113 PRO A CA 1
ATOM 805 C C . PRO A 1 113 ? 9.042 15.286 9.224 1.00 52.75 113 PRO A C 1
ATOM 807 O O . PRO A 1 113 ? 8.001 15.723 8.751 1.00 52.75 113 PRO A O 1
ATOM 810 N N . ARG A 1 114 ? 9.158 14.070 9.777 1.00 52.66 114 ARG A N 1
ATOM 811 C CA . ARG A 1 114 ? 8.081 13.213 10.314 1.00 52.66 114 ARG A CA 1
ATOM 812 C C . ARG A 1 114 ? 6.836 13.068 9.426 1.00 52.66 114 ARG A C 1
ATOM 814 O O . ARG A 1 114 ? 5.775 13.609 9.722 1.00 52.66 114 ARG A O 1
ATOM 821 N N . GLY A 1 115 ? 6.946 12.201 8.434 1.00 47.69 115 GLY A N 1
ATOM 822 C CA . GLY A 1 115 ? 5.844 11.381 7.941 1.00 47.69 115 GLY A CA 1
ATOM 823 C C . GLY A 1 115 ? 6.346 9.945 7.895 1.00 47.69 115 GLY A C 1
ATOM 824 O O . GLY A 1 115 ? 7.547 9.740 7.793 1.00 47.69 115 GLY A O 1
ATOM 825 N N . VAL A 1 116 ? 5.471 8.957 8.054 1.00 51.84 116 VAL A N 1
ATOM 826 C CA . VAL A 1 116 ? 5.847 7.538 8.002 1.00 51.84 116 VAL A CA 1
ATOM 827 C C . VAL A 1 116 ? 6.566 7.282 6.674 1.00 51.84 116 VAL A C 1
ATOM 829 O O . VAL A 1 116 ? 5.925 7.307 5.621 1.00 51.84 116 VAL A O 1
ATOM 832 N N . ASP A 1 117 ? 7.886 7.091 6.729 1.00 50.59 117 ASP A N 1
ATOM 833 C CA . ASP A 1 117 ? 8.721 6.744 5.581 1.00 50.59 117 ASP A CA 1
ATOM 834 C C . ASP A 1 117 ? 8.404 5.300 5.188 1.00 50.59 117 ASP A C 1
ATOM 836 O O . ASP A 1 117 ? 9.127 4.348 5.473 1.00 50.59 117 ASP A O 1
ATOM 840 N N . LEU A 1 118 ? 7.243 5.124 4.564 1.00 52.12 118 LEU A N 1
ATOM 841 C CA . LEU A 1 118 ? 6.953 3.945 3.779 1.00 52.12 118 LEU A CA 1
ATOM 842 C C . LEU A 1 118 ? 7.865 4.044 2.559 1.00 52.12 118 LEU A C 1
ATOM 844 O O . LEU A 1 118 ? 7.602 4.834 1.652 1.00 52.12 118 LEU A O 1
ATOM 848 N N . ASN A 1 119 ? 8.969 3.302 2.600 1.00 51.62 119 ASN A N 1
ATOM 849 C CA . ASN A 1 119 ? 10.073 3.275 1.641 1.00 51.62 119 ASN A CA 1
ATOM 850 C C . ASN A 1 119 ? 9.672 2.752 0.235 1.00 51.62 119 ASN A C 1
ATOM 852 O O . ASN A 1 119 ? 10.379 1.950 -0.360 1.00 51.62 119 ASN A O 1
ATOM 856 N N . PHE A 1 120 ? 8.540 3.215 -0.302 1.00 53.44 120 PHE A N 1
ATOM 857 C CA . PHE A 1 120 ? 8.055 3.023 -1.675 1.00 53.44 120 PHE A CA 1
ATOM 858 C C . PHE A 1 120 ? 8.488 4.168 -2.610 1.00 53.44 120 PHE A C 1
ATOM 860 O O . PHE A 1 120 ? 8.142 4.189 -3.785 1.00 53.44 120 PHE A O 1
ATOM 867 N N . ALA A 1 121 ? 9.206 5.165 -2.081 1.00 54.38 121 ALA A N 1
ATOM 868 C CA . ALA A 1 121 ? 9.545 6.407 -2.776 1.00 54.38 121 ALA A CA 1
ATOM 869 C C . ALA A 1 121 ? 10.943 6.406 -3.426 1.00 54.38 121 ALA A C 1
ATOM 871 O O . ALA A 1 121 ? 11.427 7.457 -3.851 1.00 54.38 121 ALA A O 1
ATOM 872 N N . SER A 1 122 ? 11.619 5.258 -3.526 1.00 50.47 122 SER A N 1
ATOM 873 C CA . SER A 1 122 ? 12.879 5.159 -4.269 1.00 50.47 122 SER A CA 1
ATOM 874 C C . SER A 1 122 ? 12.612 4.861 -5.746 1.00 50.47 122 SER A C 1
ATOM 876 O O . SER A 1 122 ? 12.717 3.725 -6.200 1.00 50.47 122 SER A O 1
ATOM 878 N N . GLY A 1 123 ? 12.298 5.919 -6.494 1.00 54.50 123 GLY A N 1
ATOM 879 C CA . GLY A 1 123 ? 12.246 5.921 -7.957 1.00 54.50 123 GLY A CA 1
ATOM 880 C C . GLY A 1 123 ? 10.831 5.839 -8.523 1.00 54.50 123 GLY A C 1
ATOM 881 O O . GLY A 1 123 ? 9.955 5.199 -7.967 1.00 54.50 123 GLY A O 1
ATOM 882 N N . SER A 1 124 ? 10.614 6.520 -9.644 1.00 57.88 124 SER A N 1
ATOM 883 C CA . SER A 1 124 ? 9.361 6.659 -10.398 1.00 57.88 124 SER A CA 1
ATOM 884 C C . SER A 1 124 ? 8.832 5.340 -10.993 1.00 57.88 124 SER A C 1
ATOM 886 O O . SER A 1 124 ? 8.677 5.217 -12.209 1.00 57.88 124 SER A O 1
ATOM 888 N N . THR A 1 125 ? 8.615 4.324 -10.169 1.00 73.00 125 THR A N 1
ATOM 889 C CA . THR A 1 125 ? 8.025 3.045 -10.560 1.00 73.00 125 THR A CA 1
ATOM 890 C C . THR A 1 125 ? 6.504 3.119 -10.408 1.00 73.00 125 THR A C 1
ATOM 892 O O . THR A 1 125 ? 5.971 3.968 -9.693 1.00 73.00 125 THR A O 1
ATOM 895 N N . VAL A 1 126 ? 5.776 2.242 -11.106 1.00 78.75 126 VAL A N 1
ATOM 896 C CA . VAL A 1 126 ? 4.300 2.166 -11.055 1.00 78.75 126 VAL A CA 1
ATOM 897 C C . VAL A 1 126 ? 3.787 2.056 -9.615 1.00 78.75 126 VAL A C 1
ATOM 899 O O . VAL A 1 126 ? 2.737 2.604 -9.295 1.00 78.75 126 VAL A O 1
ATOM 902 N N . GLU A 1 127 ? 4.559 1.425 -8.734 1.00 83.75 127 GLU A N 1
ATOM 903 C CA . GLU A 1 127 ? 4.270 1.317 -7.306 1.00 83.75 127 GLU A CA 1
ATOM 904 C C . GLU A 1 127 ? 4.141 2.681 -6.618 1.00 83.75 127 GLU A C 1
ATOM 906 O O . GLU A 1 127 ? 3.193 2.886 -5.867 1.00 83.75 127 GLU A O 1
ATOM 911 N N . ALA A 1 128 ? 5.019 3.644 -6.922 1.00 82.31 128 ALA A N 1
ATOM 912 C CA . ALA A 1 128 ? 4.923 4.990 -6.364 1.00 82.31 128 ALA A CA 1
ATOM 913 C C . ALA A 1 128 ? 3.628 5.694 -6.811 1.00 82.31 128 ALA A C 1
ATOM 915 O O . ALA A 1 128 ? 2.956 6.320 -5.992 1.00 82.31 128 ALA A O 1
ATOM 916 N N . MET A 1 129 ? 3.223 5.525 -8.076 1.00 84.19 129 MET A N 1
ATOM 917 C CA . MET A 1 129 ? 1.972 6.091 -8.600 1.00 84.19 129 MET A CA 1
ATOM 918 C C . MET A 1 129 ? 0.739 5.426 -7.972 1.00 84.19 129 MET A C 1
ATOM 920 O O . MET A 1 129 ? -0.192 6.109 -7.550 1.00 84.19 129 MET A O 1
ATOM 924 N N . VAL A 1 130 ? 0.741 4.096 -7.853 1.00 89.25 130 VAL A N 1
ATOM 925 C CA . VAL A 1 130 ? -0.339 3.340 -7.200 1.00 89.25 130 VAL A CA 1
ATOM 926 C C . VAL A 1 130 ? -0.430 3.703 -5.718 1.00 89.25 130 VAL A C 1
ATOM 928 O O . VAL A 1 130 ? -1.527 3.915 -5.208 1.00 89.25 130 VAL A O 1
ATOM 931 N N . ALA A 1 131 ? 0.700 3.857 -5.027 1.00 86.88 131 ALA A N 1
ATOM 932 C CA . ALA A 1 131 ? 0.729 4.277 -3.633 1.00 86.88 131 ALA A CA 1
ATOM 933 C C . ALA A 1 131 ? 0.165 5.694 -3.446 1.00 86.88 131 ALA A C 1
ATOM 935 O O . ALA A 1 131 ? -0.590 5.927 -2.502 1.00 86.88 131 ALA A O 1
ATOM 936 N N . GLU A 1 132 ? 0.477 6.642 -4.335 1.00 87.69 132 GLU A N 1
ATOM 937 C CA . GLU A 1 132 ? -0.131 7.980 -4.306 1.00 87.69 132 GLU A CA 1
ATOM 938 C C . GLU A 1 132 ? -1.649 7.937 -4.521 1.00 87.69 132 GLU A C 1
ATOM 940 O O . GLU A 1 132 ? -2.380 8.664 -3.848 1.00 87.69 132 GLU A O 1
ATOM 945 N N . MET A 1 133 ? -2.134 7.041 -5.383 1.00 89.56 133 MET A N 1
ATOM 946 C CA . MET A 1 133 ? -3.567 6.857 -5.631 1.00 89.56 133 MET A CA 1
ATOM 947 C C . MET A 1 133 ? -4.296 6.118 -4.496 1.00 89.56 133 MET A C 1
ATOM 949 O O . MET A 1 133 ? -5.456 6.424 -4.224 1.00 89.56 133 MET A O 1
ATOM 953 N N . LEU A 1 134 ? -3.641 5.176 -3.806 1.00 93.88 134 LEU A N 1
ATOM 954 C CA . LEU A 1 134 ? -4.237 4.399 -2.708 1.00 93.88 134 LEU A CA 1
ATOM 955 C C . LEU A 1 134 ? -4.242 5.139 -1.365 1.00 93.88 134 LEU A C 1
ATOM 957 O O . LEU A 1 134 ? -5.113 4.886 -0.532 1.00 93.88 134 LEU A O 1
ATOM 961 N N . ARG A 1 135 ? -3.306 6.072 -1.146 1.00 92.19 135 ARG A N 1
ATOM 962 C CA . ARG A 1 135 ? -3.253 6.907 0.069 1.00 92.19 135 ARG A CA 1
ATOM 963 C C . ARG A 1 135 ? -4.594 7.561 0.437 1.00 92.19 135 ARG A C 1
ATOM 965 O O . ARG A 1 135 ? -4.976 7.420 1.598 1.00 92.19 135 ARG A O 1
ATOM 972 N N . PRO A 1 136 ? -5.313 8.259 -0.466 1.00 92.94 136 PRO A N 1
ATOM 973 C CA . PRO A 1 136 ? -6.594 8.872 -0.113 1.00 92.94 136 PRO A CA 1
ATOM 974 C C . PRO A 1 136 ? -7.660 7.836 0.273 1.00 92.94 136 PRO A C 1
ATOM 976 O O . PRO A 1 136 ? -8.332 8.020 1.280 1.00 92.94 136 PRO A O 1
ATOM 979 N N . MET A 1 137 ? -7.756 6.708 -0.439 1.00 94.81 137 MET A N 1
ATOM 980 C CA . MET A 1 137 ? -8.754 5.671 -0.135 1.00 94.81 137 MET A CA 1
ATOM 981 C C . MET A 1 137 ? -8.507 5.008 1.226 1.00 94.81 137 MET A C 1
ATOM 983 O O . MET A 1 137 ? -9.437 4.813 2.008 1.00 94.81 137 MET A O 1
ATOM 987 N N . LEU A 1 138 ? -7.244 4.692 1.533 1.00 95.00 138 LEU A N 1
ATOM 988 C CA . LEU A 1 138 ? -6.865 4.136 2.833 1.00 95.00 138 LEU A CA 1
ATOM 989 C C . LEU A 1 138 ? -7.083 5.140 3.961 1.00 95.00 138 LEU A C 1
ATOM 991 O O . LEU A 1 138 ? -7.504 4.749 5.045 1.00 95.00 138 LEU A O 1
ATOM 995 N N . LYS A 1 139 ? -6.815 6.426 3.716 1.00 95.06 139 LYS A N 1
ATOM 996 C CA . LYS A 1 139 ? -7.062 7.480 4.697 1.00 95.06 139 LYS A CA 1
ATOM 997 C C . LYS A 1 139 ? -8.545 7.576 5.045 1.00 95.06 139 LYS A C 1
ATOM 999 O O . LYS A 1 139 ? -8.871 7.531 6.225 1.00 95.06 139 LYS A O 1
ATOM 1004 N N . ASP A 1 140 ? -9.419 7.658 4.048 1.00 95.94 140 ASP A N 1
ATOM 1005 C CA . ASP A 1 140 ? -10.862 7.777 4.277 1.00 95.94 140 ASP A CA 1
ATOM 1006 C C . ASP A 1 140 ? -11.412 6.548 5.014 1.00 95.94 140 ASP A C 1
ATOM 1008 O O . ASP A 1 140 ? -12.223 6.665 5.935 1.00 95.94 140 ASP A O 1
ATOM 1012 N N . TRP A 1 141 ? -10.912 5.357 4.668 1.00 96.50 141 TRP A N 1
ATOM 1013 C CA . TRP A 1 141 ? -11.268 4.129 5.369 1.00 96.50 141 TRP A CA 1
ATOM 1014 C C . TRP A 1 141 ? -10.778 4.125 6.822 1.00 96.50 141 TRP A C 1
ATOM 1016 O O . TRP A 1 141 ? -11.551 3.791 7.722 1.00 96.50 141 TRP A O 1
ATOM 1026 N N . LEU A 1 142 ? -9.520 4.507 7.072 1.00 96.44 142 LEU A N 1
ATOM 1027 C CA . LEU A 1 142 ? -8.966 4.581 8.425 1.00 96.44 142 LEU A CA 1
ATOM 1028 C C . LEU A 1 142 ? -9.724 5.611 9.267 1.00 96.44 142 LEU A C 1
ATOM 1030 O O . LEU A 1 142 ? -10.094 5.303 10.394 1.00 96.44 142 LEU A O 1
ATOM 1034 N N . ASP A 1 143 ? -10.022 6.789 8.722 1.00 94.75 143 ASP A N 1
ATOM 1035 C CA . ASP A 1 143 ? -10.761 7.836 9.432 1.00 94.75 143 ASP A CA 1
ATOM 1036 C C . ASP A 1 143 ? -12.180 7.364 9.824 1.00 94.75 143 ASP A C 1
ATOM 1038 O O . ASP A 1 143 ? -12.668 7.711 10.901 1.00 94.75 143 ASP A O 1
ATOM 1042 N N . ALA A 1 144 ? -12.825 6.525 9.003 1.00 96.38 144 ALA A N 1
ATOM 1043 C CA . ALA A 1 144 ? -14.155 5.978 9.285 1.00 96.38 144 ALA A CA 1
ATOM 1044 C C . ALA A 1 144 ? -14.155 4.769 10.243 1.00 96.38 144 ALA A C 1
ATOM 1046 O O . ALA A 1 144 ? -15.076 4.627 11.048 1.00 96.38 144 ALA A O 1
ATOM 1047 N N . ASN A 1 145 ? -13.154 3.885 10.163 1.00 94.88 145 ASN A N 1
ATOM 1048 C CA . ASN A 1 145 ? -13.185 2.580 10.841 1.00 94.88 145 ASN A CA 1
ATOM 1049 C C . ASN A 1 145 ? -12.285 2.507 12.082 1.00 94.88 145 ASN A C 1
ATOM 1051 O O . ASN A 1 145 ? -12.597 1.788 13.034 1.00 94.88 145 ASN A O 1
ATOM 1055 N N . LEU A 1 146 ? -11.180 3.256 12.111 1.00 96.31 146 LEU A N 1
ATOM 1056 C CA . LEU A 1 146 ? -10.208 3.207 13.204 1.00 96.31 146 LEU A CA 1
ATOM 1057 C C . LEU A 1 146 ? -10.799 3.627 14.562 1.00 96.31 146 LEU A C 1
ATOM 1059 O O . LEU A 1 146 ? -10.499 2.938 15.540 1.00 96.31 146 LEU A O 1
ATOM 1063 N N . PRO A 1 147 ? -11.661 4.665 14.673 1.00 94.81 147 PRO A N 1
ATOM 1064 C CA . PRO A 1 147 ? -12.249 5.039 15.960 1.00 94.81 147 PRO A CA 1
ATOM 1065 C C . PRO A 1 147 ? -12.993 3.879 16.638 1.00 94.81 147 PRO A C 1
ATOM 1067 O O . PRO A 1 147 ? -12.754 3.603 17.813 1.00 94.81 147 PRO A O 1
ATOM 1070 N N . GLY A 1 148 ? -13.812 3.135 15.886 1.00 95.12 148 GLY A N 1
ATOM 1071 C CA . GLY A 1 148 ? -14.571 2.000 16.421 1.00 95.12 148 GLY A CA 1
ATOM 1072 C C . GLY A 1 148 ? -13.677 0.844 16.877 1.00 95.12 148 GLY A C 1
ATOM 1073 O O . GLY A 1 148 ? -13.867 0.304 17.968 1.00 95.12 148 GLY A O 1
ATOM 1074 N N . ILE A 1 149 ? -12.654 0.514 16.081 1.00 95.25 149 ILE A N 1
ATOM 1075 C CA . ILE A 1 149 ? -11.683 -0.540 16.414 1.00 95.25 149 ILE A CA 1
ATOM 1076 C C . ILE A 1 149 ? -10.932 -0.190 17.708 1.00 95.25 149 ILE A C 1
ATOM 1078 O O . ILE A 1 149 ? -10.761 -1.039 18.586 1.00 95.25 149 ILE A O 1
ATOM 1082 N N . VAL A 1 150 ? -10.501 1.067 17.853 1.00 95.50 150 VAL A N 1
ATOM 1083 C CA . VAL A 1 150 ? -9.771 1.522 19.043 1.00 95.50 150 VAL A CA 1
ATOM 1084 C C . VAL A 1 150 ? -10.664 1.519 20.279 1.00 95.50 150 VAL A C 1
ATOM 1086 O O . VAL A 1 150 ? -10.227 1.047 21.325 1.00 95.50 150 VAL A O 1
ATOM 1089 N N . GLU A 1 151 ? -11.911 1.984 20.190 1.00 95.50 151 GLU A N 1
ATOM 1090 C CA . GLU A 1 151 ? -12.842 1.957 21.324 1.00 95.50 151 GLU A CA 1
ATOM 1091 C C . GLU A 1 151 ? -13.096 0.537 21.840 1.00 95.50 151 GLU A C 1
ATOM 1093 O O . GLU A 1 151 ? -13.106 0.302 23.052 1.00 95.50 151 GLU A O 1
ATOM 1098 N N . GLU A 1 152 ? -13.277 -0.426 20.933 1.00 94.06 152 GLU A N 1
ATOM 1099 C CA . GLU A 1 152 ? -13.464 -1.826 21.305 1.00 94.06 152 GLU A CA 1
ATOM 1100 C C . GLU A 1 152 ? -12.218 -2.397 21.993 1.00 94.06 152 GLU A C 1
ATOM 1102 O O . GLU A 1 152 ? -12.324 -3.049 23.036 1.00 94.06 152 GLU A O 1
ATOM 1107 N N . GLN A 1 153 ? -11.033 -2.115 21.450 1.00 94.19 153 GLN A N 1
ATOM 1108 C CA . GLN A 1 153 ? -9.781 -2.617 22.002 1.00 94.19 153 GLN A CA 1
ATOM 1109 C C . GLN A 1 153 ? -9.433 -1.966 23.347 1.00 94.19 153 GLN A C 1
ATOM 1111 O O . GLN A 1 153 ? -9.001 -2.657 24.269 1.00 94.19 153 GLN A O 1
ATOM 1116 N N . VAL A 1 154 ? -9.672 -0.660 23.506 1.00 94.38 154 VAL A N 1
ATOM 1117 C CA . VAL A 1 154 ? -9.474 0.052 24.778 1.00 94.38 154 VAL A CA 1
ATOM 1118 C C . VAL A 1 154 ? -10.437 -0.468 25.841 1.00 94.38 154 VAL A C 1
ATOM 1120 O O . VAL A 1 154 ? -10.017 -0.676 26.977 1.00 94.38 154 VAL A O 1
ATOM 1123 N N . ARG A 1 155 ? -11.702 -0.744 25.495 1.00 93.38 155 ARG A N 1
ATOM 1124 C CA . ARG A 1 155 ? -12.665 -1.348 26.432 1.00 93.38 155 ARG A CA 1
ATOM 1125 C C . ARG A 1 155 ? -12.163 -2.696 26.954 1.00 93.38 155 ARG A C 1
ATOM 1127 O O . ARG A 1 155 ? -12.108 -2.887 28.167 1.00 93.38 155 ARG A O 1
ATOM 1134 N N . LYS A 1 156 ? -11.724 -3.584 26.052 1.00 93.38 156 LYS A N 1
ATOM 1135 C CA . LYS A 1 156 ? -11.126 -4.884 26.411 1.00 93.38 156 LYS A CA 1
ATOM 1136 C C . LYS A 1 156 ? -9.909 -4.715 27.322 1.00 93.38 156 LYS A C 1
ATOM 1138 O O . LYS A 1 156 ? -9.762 -5.440 28.305 1.00 93.38 156 LYS A O 1
ATOM 1143 N N . GLU A 1 157 ? -9.056 -3.740 27.022 1.00 93.88 157 GLU A N 1
ATOM 1144 C CA . GLU A 1 157 ? -7.824 -3.506 27.772 1.00 93.88 157 GLU A CA 1
ATOM 1145 C C . GLU A 1 157 ? -8.078 -2.925 29.173 1.00 93.88 157 GLU A C 1
ATOM 1147 O O . GLU A 1 157 ? -7.466 -3.367 30.147 1.00 93.88 157 GLU A O 1
ATOM 1152 N N . VAL A 1 158 ? -9.033 -2.001 29.319 1.00 91.50 158 VAL A N 1
ATOM 1153 C CA . VAL A 1 158 ? -9.434 -1.452 30.625 1.00 91.50 158 VAL A CA 1
ATOM 1154 C C . VAL A 1 158 ? -10.095 -2.520 31.492 1.00 91.50 158 VAL A C 1
ATOM 1156 O O . VAL A 1 158 ? -9.767 -2.627 32.672 1.00 91.50 158 VAL A O 1
ATOM 1159 N N . GLU A 1 159 ? -10.976 -3.351 30.930 1.00 92.06 159 GLU A N 1
ATOM 1160 C CA . GLU A 1 159 ? -11.584 -4.474 31.657 1.00 92.06 159 GLU A CA 1
ATOM 1161 C C . GLU A 1 159 ? -10.534 -5.482 32.141 1.00 92.06 159 GLU A C 1
ATOM 1163 O O . GLU A 1 159 ? -10.611 -5.983 33.267 1.00 92.06 159 GLU A O 1
ATOM 1168 N N . ARG A 1 160 ? -9.520 -5.762 31.312 1.00 93.38 160 ARG A N 1
ATOM 1169 C CA . ARG A 1 160 ? -8.390 -6.623 31.673 1.00 93.38 160 ARG A CA 1
ATOM 1170 C C . ARG A 1 160 ? -7.582 -6.026 32.824 1.00 93.38 160 ARG A C 1
ATOM 1172 O O . ARG A 1 160 ? -7.315 -6.732 33.796 1.00 93.38 160 ARG A O 1
ATOM 1179 N N . ILE A 1 161 ? -7.226 -4.741 32.741 1.00 90.00 161 ILE A N 1
ATOM 1180 C CA . ILE A 1 161 ? -6.479 -4.042 33.796 1.00 90.00 161 ILE A CA 1
ATOM 1181 C C . ILE A 1 161 ? -7.287 -4.021 35.095 1.00 90.00 161 ILE A C 1
ATOM 1183 O O . ILE A 1 161 ? -6.753 -4.400 36.135 1.00 90.00 161 ILE A O 1
ATOM 1187 N N . ALA A 1 162 ? -8.574 -3.670 35.036 1.00 84.81 162 ALA A N 1
ATOM 1188 C CA . ALA A 1 162 ? -9.463 -3.631 36.196 1.00 84.81 162 ALA A CA 1
ATOM 1189 C C . ALA A 1 162 ? -9.584 -4.996 36.892 1.00 84.81 162 ALA A C 1
ATOM 1191 O O . ALA A 1 162 ? -9.604 -5.057 38.117 1.00 84.81 162 ALA A O 1
ATOM 1192 N N . ARG A 1 163 ? -9.601 -6.094 36.127 1.00 86.81 163 ARG A N 1
ATOM 1193 C CA . ARG A 1 163 ? -9.594 -7.464 36.665 1.00 86.81 163 ARG A CA 1
ATOM 1194 C C . ARG A 1 163 ? -8.249 -7.871 37.269 1.00 86.81 163 ARG A C 1
ATOM 1196 O O . ARG A 1 163 ? -8.224 -8.710 38.154 1.00 86.81 163 ARG A O 1
ATOM 1203 N N . SER A 1 164 ? -7.143 -7.332 36.759 1.00 75.31 164 SER A N 1
ATOM 1204 C CA . SER A 1 164 ? -5.794 -7.637 37.261 1.00 75.31 164 SER A CA 1
ATOM 1205 C C . SER A 1 164 ? -5.354 -6.766 38.442 1.00 75.31 164 SER A C 1
ATOM 1207 O O . SER A 1 164 ? -4.417 -7.131 39.143 1.00 75.31 164 SER A O 1
ATOM 1209 N N . ALA A 1 165 ? -5.991 -5.606 38.627 1.00 68.94 165 ALA A N 1
ATOM 1210 C CA . ALA A 1 165 ? -5.653 -4.625 39.657 1.00 68.94 165 ALA A CA 1
ATOM 1211 C C . ALA A 1 165 ? -6.526 -4.721 40.924 1.00 68.94 165 ALA A C 1
ATOM 1213 O O . ALA A 1 165 ? -6.210 -4.053 41.909 1.00 68.94 165 ALA A O 1
ATOM 1214 N N . GLY A 1 166 ? -7.613 -5.501 40.894 1.00 55.66 166 GLY A N 1
ATOM 1215 C CA . GLY A 1 166 ? -8.432 -5.854 42.061 1.00 55.66 166 GLY A CA 1
ATOM 1216 C C . GLY A 1 166 ? -8.096 -7.244 42.575 1.00 55.66 166 GLY A C 1
ATOM 1217 O O . GLY A 1 166 ? -8.122 -7.416 43.812 1.00 55.66 166 GLY A O 1
#

Sequence (166 aa):
PEPAPAPIVAEEVAPEPEPVEDDVLELTDTYEAPAAESIGDLDVSPAEPEPFPAAPVSESVFAPIAEIHTPEHPSVPTTNYDSLVGDSAAASAASAFAGLAASFQKPEPAPAPRGVDLNFASGSTVEAMVAEMLRPMLKDWLDANLPGIVEEQVRKEVERIARSAG

Secondary structure (DSSP, 8-state):
--PPPPP------PPP-----TTS--TTSPP---S-EEETTEEE---------------------------------------SS-HHHHHHHHHHHHHHHHHH----PPP---S---S--SSS-HHHHHHHHHHHHHHHHHHHHHHHHHHHHHHHHHHHHHHHH-

Radius of gyration: 35.63 Å; Cα contacts (8 Å, |Δi|>4): 21; chains: 1; bounding box: 106×58×98 Å

Solvent-accessible surface area (backbone atoms only — not comparable to full-atom values): 11495 Å² total; per-residue (Å²): 145,78,86,78,86,77,80,82,76,78,77,75,78,71,81,75,83,75,82,80,64,87,82,63,75,55,95,84,58,81,88,76,79,71,86,68,48,67,66,84,92,44,80,47,69,78,79,72,86,67,78,74,80,80,66,81,75,80,78,80,79,85,72,82,91,73,74,91,68,73,78,77,67,78,79,66,78,80,68,75,66,76,68,92,60,56,71,69,58,51,53,50,51,54,50,51,51,51,55,50,53,52,67,72,57,67,82,84,79,77,94,78,82,90,68,88,80,70,86,56,74,85,56,99,45,72,64,37,57,50,49,64,64,45,50,60,59,54,46,57,48,45,72,70,48,47,63,60,56,48,54,56,51,50,52,55,50,50,54,51,48,57,66,73,74,109

Foldseek 3Di:
DDDDDDDDDPPPPDDDPDDPPVPDDDPPDDDDDPQWDDDDPDIDGPDDPDPPPPDPDPPPDDDDDDDPPPPPPPPPPPPVPPPPDDPVVVVVVVVVVVVVVVVQCDDDDDDDDDDPPPVQPSDDDVSVVVCVVCVVVVVVVCVVPVVVVVVVVVVVVVVVVVVVVD

Mean predicted aligned error: 23.5 Å